Protein AF-A0A0B7J168-F1 (afdb_monomer)

Solvent-accessible surface area (backbone atoms only — not comparable to full-atom values): 8653 Å² total; per-residue (Å²): 110,70,70,58,56,53,48,52,52,49,53,51,52,50,54,51,50,53,51,46,50,50,25,53,50,51,35,50,52,38,52,51,51,41,59,52,50,43,68,76,50,60,80,86,53,36,64,60,44,52,47,30,53,50,50,27,53,50,40,41,63,67,46,45,50,51,28,45,73,69,72,43,88,72,82,64,69,50,52,50,33,59,50,50,45,50,50,55,56,66,72,50,83,64,85,48,72,67,52,48,49,51,53,48,52,45,52,49,35,52,55,49,39,55,50,32,47,50,50,32,55,56,58,62,67,66,72,79,56,67,69,57,53,51,51,50,53,52,51,52,52,54,52,50,49,44,62,67,60,50,53,67,53,66,78,73,117

Organism: NCBI:txid109232

Secondary structure (DSSP, 8-state):
-HHHHHHHHHHHHHHHHHHHHHHHHHHHHHHHHHHHHHHTS-TTTHHHHHHHHHHHHHHIIIIIHHHHHTTPPP-SHHHHHHHHHHHHHHHS---SHHHHHHHHHHHHHHHHHHHHHHHHHHHHT-PPPHHHHHHHHHHHHHHHHHHHHTHHHHTT-

Nearest PDB structures (foldseek):
  8ub8-assembly1_F  TM=4.847E-01  e=1.074E+00  Bordetella phage BPP-1
  6ek9-assembly1_A  TM=3.905E-01  e=4.282E+00  Streptomyces lividans
  1g73-assembly2_B  TM=2.646E-01  e=2.951E+00  Homo sapiens
  4tx5-assembly1_A  TM=2.356E-01  e=3.650E+00  Homo sapiens
  6ch2-assembly2_E  TM=2.462E-01  e=5.297E+00  Salmonella enterica subsp. enterica serovar Typhimurium str. LT2

Mean predicted aligned error: 10.09 Å

Foldseek 3Di:
DVVVLVVVVVVVVVVLVVQLVVLVVQLVVLLVQLLVLLVLDDPVCSVLLVVLSVQLVCCCVPPVVVCLVVVHDDDCVSVVSLVVNLVSLVPDDDPDPSSVVSSVSSVVSSVSSVVSVVSSSVSSNDDDDVVSVVVVVVVVVVVVCCVVPVVVVVVVD

Radius of gyration: 24.64 Å; Cα contacts (8 Å, |Δi|>4): 87; chains: 1; bounding box: 65×22×71 Å

Sequence (157 aa):
MYAVSTGFILIYLLGNFNKAQEGVAAESIVLMRLADSVGWLPHEMRPAIYLDIKNYTKDVMQREWQLMKDGKKIGCEALSFLQDINKRLQAYKASEQMQLFTKQEIIEEIKELYTVRYNRIKMSYFPLNIQYWIVVCIMTACLVLNFIYITPIMDKE

InterPro domains:
  IPR025333 Protein of unknown function DUF4239 [PF14023] (1-147)

Structure (mmCIF, N/CA/C/O backbone):
data_AF-A0A0B7J168-F1
#
_entry.id   AF-A0A0B7J168-F1
#
loop_
_atom_site.group_PDB
_atom_site.id
_atom_site.type_symbol
_atom_site.label_atom_id
_atom_site.label_alt_id
_atom_site.label_comp_id
_atom_site.label_asym_id
_atom_site.label_entity_id
_atom_site.label_seq_id
_atom_site.pdbx_PDB_ins_code
_atom_site.Cartn_x
_atom_site.Cartn_y
_atom_site.Cartn_z
_atom_site.occupancy
_atom_site.B_iso_or_equiv
_atom_site.auth_seq_id
_atom_site.auth_comp_id
_atom_site.auth_asym_id
_atom_site.auth_atom_id
_atom_site.pdbx_PDB_model_num
ATOM 1 N N . MET A 1 1 ? 33.412 4.296 -23.249 1.00 52.22 1 MET A N 1
ATOM 2 C CA . MET A 1 1 ? 32.055 4.892 -23.299 1.00 52.22 1 MET A CA 1
ATOM 3 C C . MET A 1 1 ? 30.959 3.884 -22.971 1.00 52.22 1 MET A C 1
ATOM 5 O O . MET A 1 1 ? 30.178 4.180 -22.080 1.00 52.22 1 MET A O 1
ATOM 9 N N . TYR A 1 2 ? 30.930 2.692 -23.584 1.00 52.91 2 TYR A N 1
ATOM 10 C CA . TYR A 1 2 ? 29.869 1.697 -23.344 1.00 52.91 2 TYR A CA 1
ATOM 11 C C . TYR A 1 2 ? 29.678 1.311 -21.866 1.00 52.91 2 TYR A C 1
ATOM 13 O O . TYR A 1 2 ? 28.567 1.394 -21.358 1.00 52.91 2 TYR A O 1
ATOM 21 N N . ALA A 1 3 ? 30.762 1.015 -21.140 1.00 58.62 3 ALA A N 1
ATOM 22 C CA . ALA A 1 3 ? 30.697 0.669 -19.715 1.00 58.62 3 ALA A CA 1
ATOM 23 C C . ALA A 1 3 ? 30.129 1.793 -18.822 1.00 58.62 3 ALA A C 1
ATOM 25 O O . ALA A 1 3 ? 29.453 1.519 -17.835 1.00 58.62 3 ALA A O 1
ATOM 26 N N . VAL A 1 4 ? 30.367 3.059 -19.185 1.00 63.56 4 VAL A N 1
ATOM 27 C CA . VAL A 1 4 ? 29.913 4.226 -18.413 1.00 63.56 4 VAL A CA 1
ATOM 28 C C . VAL A 1 4 ? 28.403 4.413 -18.579 1.00 63.56 4 VAL A C 1
ATOM 30 O O . VAL A 1 4 ? 27.687 4.533 -17.589 1.00 63.56 4 VAL A O 1
ATOM 33 N N . SER A 1 5 ? 27.895 4.357 -19.813 1.00 62.66 5 SER A N 1
ATOM 34 C CA . SER A 1 5 ? 26.458 4.467 -20.099 1.00 62.66 5 SER A CA 1
ATOM 35 C C . SER A 1 5 ? 25.658 3.295 -19.527 1.00 62.66 5 SER A C 1
ATOM 37 O O . SER A 1 5 ? 24.616 3.512 -18.911 1.00 62.66 5 SER A O 1
ATOM 39 N N . THR A 1 6 ? 26.163 2.062 -19.652 1.00 64.69 6 THR A N 1
ATOM 40 C CA . THR A 1 6 ? 25.538 0.885 -19.030 1.00 64.69 6 THR A CA 1
ATOM 41 C C . THR A 1 6 ? 25.541 0.996 -17.505 1.00 64.69 6 THR A C 1
ATOM 43 O O . THR A 1 6 ? 24.529 0.693 -16.880 1.00 64.69 6 THR A O 1
ATOM 46 N N . GLY A 1 7 ? 26.624 1.508 -16.907 1.00 69.31 7 GLY A N 1
ATOM 47 C CA . GLY A 1 7 ? 26.695 1.795 -15.473 1.00 69.31 7 GLY A CA 1
ATOM 48 C C . GLY A 1 7 ? 25.637 2.801 -15.011 1.00 69.31 7 GLY A C 1
ATOM 49 O O . GLY A 1 7 ? 24.956 2.554 -14.020 1.00 69.31 7 GLY A O 1
ATOM 50 N N . PHE A 1 8 ? 25.419 3.891 -15.755 1.00 72.56 8 PHE A N 1
ATOM 51 C CA . PHE A 1 8 ? 24.373 4.870 -15.432 1.00 72.56 8 PHE A CA 1
ATOM 52 C C . PHE A 1 8 ? 22.955 4.300 -15.548 1.00 72.56 8 PHE A C 1
ATOM 54 O O . PHE A 1 8 ? 22.123 4.573 -14.682 1.00 72.56 8 PHE A O 1
ATOM 61 N N . ILE A 1 9 ? 22.677 3.485 -16.572 1.00 70.44 9 ILE A N 1
ATOM 62 C CA . ILE A 1 9 ? 21.386 2.792 -16.702 1.00 70.44 9 ILE A CA 1
ATOM 63 C C . ILE A 1 9 ? 21.190 1.826 -15.528 1.00 70.44 9 ILE A C 1
ATOM 65 O O . ILE A 1 9 ? 20.116 1.800 -14.934 1.00 70.44 9 ILE A O 1
ATOM 69 N N . LEU A 1 10 ? 22.231 1.079 -15.147 1.00 71.00 10 LEU A N 1
ATOM 70 C CA . LEU A 1 10 ? 22.181 0.153 -14.017 1.00 71.00 10 LEU A CA 1
ATOM 71 C C . LEU A 1 10 ? 21.900 0.884 -12.696 1.00 71.00 10 LEU A C 1
ATOM 73 O O . LEU A 1 10 ? 21.008 0.478 -11.959 1.00 71.00 10 LEU A O 1
ATOM 77 N N . ILE A 1 11 ? 22.605 1.987 -12.416 1.00 72.31 11 ILE A N 1
ATOM 78 C CA . ILE A 1 11 ? 22.386 2.817 -11.218 1.00 72.31 11 ILE A CA 1
ATOM 79 C C . ILE A 1 11 ? 20.964 3.383 -11.203 1.00 72.31 11 ILE A C 1
ATOM 81 O O . ILE A 1 11 ? 20.317 3.390 -10.159 1.00 72.31 11 ILE A O 1
ATOM 85 N N . TYR A 1 12 ? 20.452 3.828 -12.351 1.00 68.94 12 TYR A N 1
ATOM 86 C CA . TYR A 1 12 ? 19.085 4.331 -12.463 1.00 68.94 12 TYR A CA 1
ATOM 87 C C . TYR A 1 12 ? 18.042 3.236 -12.186 1.00 68.94 12 TYR A C 1
ATOM 89 O O . TYR A 1 12 ? 17.106 3.453 -11.415 1.00 68.94 12 TYR A O 1
ATOM 97 N N . LEU A 1 13 ? 18.224 2.043 -12.761 1.00 69.94 13 LEU A N 1
ATOM 98 C CA . LEU A 1 13 ? 17.355 0.888 -12.519 1.00 69.94 13 LEU A CA 1
ATOM 99 C C . LEU A 1 13 ? 17.400 0.443 -11.051 1.00 69.94 13 LEU A C 1
ATOM 101 O O . LEU A 1 13 ? 16.348 0.218 -10.456 1.00 69.94 13 LEU A O 1
ATOM 105 N N . LEU A 1 14 ? 18.592 0.387 -10.449 1.00 71.19 14 LEU A N 1
ATOM 106 C CA . LEU A 1 14 ? 18.778 0.095 -9.025 1.00 71.19 14 LEU A CA 1
ATOM 107 C C . LEU A 1 14 ? 18.106 1.151 -8.141 1.00 71.19 14 LEU A C 1
ATOM 109 O O . LEU A 1 14 ? 17.413 0.810 -7.188 1.00 71.19 14 LEU A O 1
ATOM 113 N N . GLY A 1 15 ? 18.245 2.432 -8.485 1.00 74.06 15 GLY A N 1
ATOM 114 C CA . GLY A 1 15 ? 17.584 3.526 -7.778 1.00 74.06 15 GLY A CA 1
ATOM 115 C C . GLY A 1 15 ? 16.059 3.421 -7.824 1.00 74.06 15 GLY A C 1
ATOM 116 O O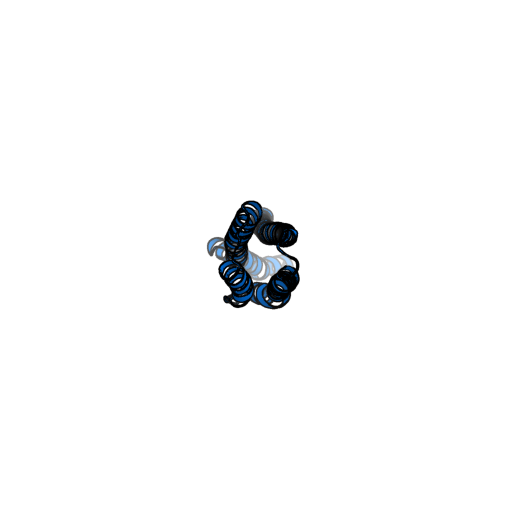 . GLY A 1 15 ? 15.394 3.659 -6.817 1.00 74.06 15 GLY A O 1
ATOM 117 N N . ASN A 1 16 ? 15.489 3.018 -8.961 1.00 72.00 16 ASN A N 1
ATOM 118 C CA . ASN A 1 16 ? 14.050 2.777 -9.076 1.00 72.00 16 ASN A CA 1
ATOM 119 C C . ASN A 1 16 ? 13.604 1.530 -8.302 1.00 72.00 16 ASN A C 1
ATOM 121 O O . ASN A 1 16 ? 12.540 1.556 -7.685 1.00 72.00 16 ASN A O 1
ATOM 125 N N . PHE A 1 17 ? 14.416 0.468 -8.285 1.00 72.44 17 PHE A N 1
ATOM 126 C CA . PHE A 1 17 ? 14.143 -0.729 -7.489 1.00 72.44 17 PHE A CA 1
ATOM 127 C C . PHE A 1 17 ? 14.116 -0.413 -5.987 1.00 72.44 17 PHE A C 1
ATOM 129 O O . PHE A 1 17 ? 13.157 -0.772 -5.306 1.00 72.44 17 PHE A O 1
ATOM 136 N N . ASN A 1 18 ? 15.101 0.347 -5.495 1.00 76.00 18 ASN A N 1
ATOM 137 C CA . ASN A 1 18 ? 15.147 0.793 -4.101 1.00 76.00 18 ASN A CA 1
ATOM 138 C C . ASN A 1 18 ? 13.903 1.612 -3.730 1.00 76.00 18 ASN A C 1
ATOM 140 O O . ASN A 1 18 ? 13.276 1.345 -2.710 1.00 76.00 18 ASN A O 1
ATOM 144 N N . LYS A 1 19 ? 13.467 2.536 -4.595 1.00 78.81 19 LYS A N 1
ATOM 145 C CA . LYS A 1 19 ? 12.236 3.317 -4.371 1.00 78.81 19 LYS A CA 1
ATOM 146 C C . LYS A 1 19 ? 10.975 2.453 -4.354 1.00 78.81 19 LYS A C 1
ATOM 148 O O . LYS A 1 19 ? 10.087 2.674 -3.536 1.00 78.81 19 LYS A O 1
ATOM 153 N N . ALA A 1 20 ? 10.879 1.458 -5.237 1.00 75.69 20 ALA A N 1
ATOM 154 C CA . ALA A 1 20 ? 9.756 0.523 -5.228 1.00 75.69 20 ALA A CA 1
ATOM 155 C C . ALA A 1 20 ? 9.715 -0.293 -3.922 1.00 75.69 20 ALA A C 1
ATOM 157 O O . ALA A 1 20 ? 8.640 -0.482 -3.349 1.00 75.69 20 ALA A O 1
ATOM 158 N N . GLN A 1 21 ? 10.881 -0.714 -3.420 1.00 78.25 21 GLN A N 1
ATOM 159 C CA . GLN A 1 21 ? 11.014 -1.390 -2.130 1.00 78.25 21 GLN A CA 1
ATOM 160 C C . GLN A 1 21 ? 10.626 -0.475 -0.958 1.00 78.25 21 GLN A C 1
ATOM 162 O O . GLN A 1 21 ? 9.887 -0.907 -0.075 1.00 78.25 21 GLN A O 1
ATOM 167 N N . GLU A 1 22 ? 11.052 0.791 -0.970 1.00 86.19 22 GLU A N 1
ATOM 168 C CA . GLU A 1 22 ? 10.643 1.803 0.015 1.00 86.19 22 GLU A CA 1
ATOM 169 C C . GLU A 1 22 ? 9.121 1.997 0.033 1.00 86.19 22 GLU A C 1
ATOM 171 O O . GLU A 1 22 ? 8.525 2.058 1.106 1.00 86.19 22 GLU A O 1
ATOM 176 N N . GLY A 1 23 ? 8.469 2.027 -1.136 1.00 84.19 23 GLY A N 1
ATOM 177 C CA . GLY A 1 23 ? 7.011 2.139 -1.233 1.00 84.19 23 GLY A CA 1
ATOM 178 C C . GLY A 1 23 ? 6.269 0.960 -0.589 1.00 84.19 23 GLY A C 1
ATOM 179 O O . GLY A 1 23 ? 5.295 1.164 0.134 1.00 84.19 23 GLY A O 1
ATOM 180 N N . VAL A 1 24 ? 6.751 -0.270 -0.801 1.00 85.81 24 VAL A N 1
ATOM 181 C CA . VAL A 1 24 ? 6.195 -1.481 -0.163 1.00 85.81 24 VAL A CA 1
ATOM 182 C C . VAL A 1 24 ? 6.460 -1.492 1.345 1.00 85.81 24 VAL A C 1
ATOM 184 O O . VAL A 1 24 ? 5.571 -1.845 2.123 1.00 85.81 24 VAL A O 1
ATOM 187 N N . ALA A 1 25 ? 7.660 -1.093 1.773 1.00 86.50 25 ALA A N 1
ATOM 188 C CA . ALA A 1 25 ? 8.010 -1.008 3.187 1.00 86.50 25 ALA A CA 1
ATOM 189 C C . ALA A 1 25 ? 7.141 0.026 3.918 1.00 86.50 25 ALA A C 1
ATOM 191 O O . ALA A 1 25 ? 6.584 -0.284 4.969 1.00 86.50 25 ALA A O 1
ATOM 192 N N . ALA A 1 26 ? 6.955 1.214 3.333 1.00 90.62 26 ALA A N 1
ATOM 193 C CA . ALA A 1 26 ? 6.101 2.259 3.887 1.00 90.62 26 ALA A CA 1
ATOM 194 C C . ALA A 1 26 ? 4.654 1.775 4.058 1.00 90.62 26 ALA A C 1
ATOM 196 O O . ALA A 1 26 ? 4.085 1.910 5.139 1.00 90.62 26 ALA A O 1
ATOM 197 N N . GLU A 1 27 ? 4.079 1.142 3.032 1.00 89.06 27 GLU A N 1
ATOM 198 C CA . GLU A 1 27 ? 2.731 0.568 3.113 1.00 89.06 27 GLU A CA 1
ATOM 199 C C . GLU A 1 27 ? 2.618 -0.516 4.192 1.00 89.06 27 GLU A C 1
ATOM 201 O O . GLU A 1 27 ? 1.654 -0.530 4.956 1.00 89.06 27 GLU A O 1
ATOM 206 N N . SER A 1 28 ? 3.633 -1.373 4.317 1.00 88.88 28 SER A N 1
ATOM 207 C CA . SER A 1 28 ? 3.663 -2.428 5.337 1.00 88.88 28 SER A CA 1
ATOM 208 C C . SER A 1 28 ? 3.728 -1.860 6.760 1.00 88.88 28 SER A C 1
ATOM 210 O O . SER A 1 28 ? 3.065 -2.376 7.656 1.00 88.88 28 SER A O 1
ATOM 212 N N . ILE A 1 29 ? 4.485 -0.778 6.972 1.00 90.81 29 ILE A N 1
ATOM 213 C CA . ILE A 1 29 ? 4.587 -0.098 8.272 1.00 90.81 29 ILE A CA 1
ATOM 214 C C . ILE A 1 29 ? 3.246 0.524 8.670 1.00 90.81 29 ILE A C 1
ATOM 216 O O . ILE A 1 29 ? 2.831 0.385 9.820 1.00 90.81 29 ILE A O 1
ATOM 220 N N . VAL A 1 30 ? 2.552 1.193 7.741 1.00 92.19 30 VAL A N 1
ATOM 221 C CA . VAL A 1 30 ? 1.222 1.760 8.024 1.00 92.19 30 VAL A CA 1
ATOM 222 C C . VAL A 1 30 ? 0.209 0.650 8.307 1.00 92.19 30 VAL A C 1
ATOM 224 O O . VAL A 1 30 ? -0.557 0.764 9.256 1.00 92.19 30 VAL A O 1
ATOM 227 N N . LEU A 1 31 ? 0.232 -0.454 7.550 1.00 91.00 31 LEU A N 1
ATOM 228 C CA . LEU A 1 31 ? -0.631 -1.613 7.813 1.00 91.00 31 LEU A CA 1
ATOM 229 C C . LEU A 1 31 ? -0.386 -2.239 9.188 1.00 91.00 31 LEU A C 1
ATOM 231 O O . LEU A 1 31 ? -1.337 -2.652 9.848 1.00 91.00 31 LEU A O 1
ATOM 235 N N . MET A 1 32 ? 0.874 -2.324 9.616 1.00 90.25 32 MET A N 1
ATOM 236 C CA . MET A 1 32 ? 1.226 -2.852 10.931 1.00 90.25 32 MET A CA 1
ATOM 237 C C . MET A 1 32 ? 0.715 -1.943 12.052 1.00 90.25 32 MET A C 1
ATOM 239 O O . MET A 1 32 ? 0.114 -2.450 12.994 1.00 90.25 32 MET A O 1
ATOM 243 N N . ARG A 1 33 ? 0.894 -0.620 11.922 1.00 90.56 33 ARG A N 1
ATOM 244 C CA . ARG A 1 33 ? 0.335 0.362 12.866 1.00 90.56 33 ARG A CA 1
ATOM 245 C C . ARG A 1 33 ? -1.189 0.279 12.922 1.00 90.56 33 ARG A C 1
ATOM 247 O O . ARG A 1 33 ? -1.740 0.092 13.995 1.00 90.56 33 ARG A O 1
ATOM 254 N N . LEU A 1 34 ? -1.841 0.205 11.762 1.00 90.69 34 LEU A N 1
ATOM 255 C CA . LEU A 1 34 ? -3.284 -0.010 11.662 1.00 90.69 34 LEU A CA 1
ATOM 256 C C . LEU A 1 34 ? -3.754 -1.273 12.390 1.00 90.69 34 LEU A C 1
ATOM 258 O O . LEU A 1 34 ? -4.746 -1.250 13.117 1.00 90.69 34 LEU A O 1
ATOM 262 N N . ALA A 1 35 ? -3.048 -2.388 12.214 1.00 88.38 35 ALA A N 1
ATOM 263 C CA . ALA A 1 35 ? -3.371 -3.634 12.898 1.00 88.38 35 ALA A CA 1
ATOM 264 C C . ALA A 1 35 ? -3.182 -3.547 14.425 1.00 88.38 35 ALA A C 1
ATOM 266 O O . ALA A 1 35 ? -3.936 -4.193 15.157 1.00 88.38 35 ALA A O 1
ATOM 267 N N . ASP A 1 36 ? -2.211 -2.763 14.896 1.00 89.81 36 ASP A N 1
ATOM 268 C CA . ASP A 1 36 ? -1.959 -2.515 16.318 1.00 89.81 36 ASP A CA 1
ATOM 269 C C . ASP A 1 36 ? -3.030 -1.594 16.927 1.00 89.81 36 ASP A C 1
ATOM 271 O O . ASP A 1 36 ? -3.675 -1.954 17.913 1.00 89.81 36 ASP A O 1
ATOM 275 N N . SER A 1 37 ? -3.340 -0.479 16.261 1.00 87.94 37 SER A N 1
ATOM 276 C CA . 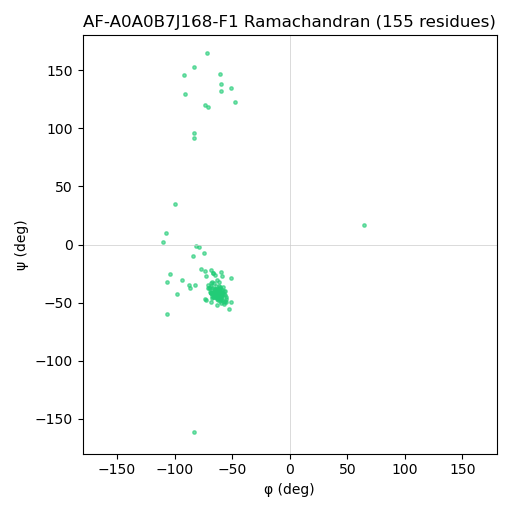SER A 1 37 ? -4.382 0.488 16.634 1.00 87.94 37 SER A CA 1
ATOM 277 C C . SER A 1 37 ? -5.770 -0.157 16.738 1.00 87.94 37 SER A C 1
ATOM 279 O O . SER A 1 37 ? -6.543 0.118 17.659 1.00 87.94 37 SER A O 1
ATOM 281 N N . VAL A 1 38 ? -6.078 -1.116 15.861 1.00 88.00 38 VAL A N 1
ATOM 282 C CA . VAL A 1 38 ? -7.316 -1.914 15.927 1.00 88.00 38 VAL A CA 1
ATOM 283 C C . VAL A 1 38 ? -7.383 -2.799 17.175 1.00 88.00 38 VAL A C 1
ATOM 285 O O . VAL A 1 38 ? -8.482 -3.083 17.658 1.00 88.00 38 VAL A O 1
ATOM 288 N N . GLY A 1 39 ? -6.244 -3.191 17.749 1.00 86.50 39 GLY A N 1
ATOM 289 C CA . GLY A 1 39 ? -6.180 -3.942 19.004 1.00 86.50 39 GLY A CA 1
ATOM 290 C C . GLY A 1 39 ? -6.831 -3.208 20.182 1.00 86.50 39 GLY A C 1
ATOM 291 O O . GLY A 1 39 ? -7.379 -3.850 21.083 1.00 86.50 39 GLY A O 1
ATOM 292 N N . TRP A 1 40 ? -6.867 -1.875 20.132 1.00 85.44 40 TRP A N 1
ATOM 293 C CA . TRP A 1 40 ? -7.455 -1.013 21.159 1.00 85.44 40 TRP A CA 1
ATOM 294 C C . TRP A 1 40 ? -8.973 -0.823 21.017 1.00 85.44 40 TRP A C 1
ATOM 296 O O . TRP A 1 40 ? -9.620 -0.324 21.937 1.00 85.44 40 TRP A O 1
ATOM 306 N N . LEU A 1 41 ? -9.579 -1.259 19.905 1.00 85.88 41 LEU A N 1
ATOM 307 C CA . LEU A 1 41 ? -11.032 -1.190 19.708 1.00 85.88 41 LEU A CA 1
ATOM 308 C C . LEU A 1 41 ? -11.793 -2.198 20.589 1.00 85.88 41 LEU A C 1
ATOM 310 O O . LEU A 1 41 ? -11.203 -3.155 21.089 1.00 85.88 41 LEU A O 1
ATOM 314 N N . PRO A 1 42 ? -13.119 -2.064 20.758 1.00 83.88 42 PRO A N 1
ATOM 315 C CA . PRO A 1 42 ? -13.935 -3.084 21.414 1.00 83.88 42 PRO A CA 1
ATOM 316 C C . PRO A 1 42 ? -13.894 -4.428 20.680 1.00 83.88 42 PRO A C 1
ATOM 318 O O . PRO A 1 42 ? -13.853 -4.483 19.447 1.00 83.88 42 PRO A O 1
ATOM 321 N N . HIS A 1 43 ? -13.973 -5.525 21.437 1.00 81.56 43 HIS A N 1
ATOM 322 C CA . HIS A 1 43 ? -13.830 -6.889 20.914 1.00 81.56 43 HIS A CA 1
ATOM 323 C C . HIS A 1 43 ? -14.873 -7.259 19.839 1.00 81.56 43 HIS A C 1
ATOM 325 O O . HIS A 1 43 ? -14.618 -8.126 19.007 1.00 81.56 43 HIS A O 1
ATOM 331 N N . GLU A 1 44 ? -16.023 -6.586 19.818 1.00 83.25 44 GLU A N 1
ATOM 332 C CA . GLU A 1 44 ? -17.076 -6.777 18.814 1.00 83.25 44 GLU A CA 1
ATOM 333 C C . GLU A 1 44 ? -16.651 -6.313 17.411 1.00 83.25 44 GLU A C 1
ATOM 335 O O . GLU A 1 44 ? -17.056 -6.897 16.408 1.00 83.25 44 GLU A O 1
ATOM 340 N N . MET A 1 45 ? -15.800 -5.283 17.324 1.00 84.44 45 MET A N 1
ATOM 341 C CA . MET A 1 45 ? -15.389 -4.684 16.049 1.00 84.44 45 MET A CA 1
ATOM 342 C C . MET A 1 45 ? -14.097 -5.272 15.487 1.00 84.44 45 MET A C 1
ATOM 344 O O . MET A 1 45 ? -13.936 -5.336 14.264 1.00 84.44 45 MET A O 1
ATOM 348 N N . ARG A 1 46 ? -13.183 -5.716 16.362 1.00 88.19 46 ARG A N 1
ATOM 349 C CA . ARG A 1 46 ? -11.850 -6.205 15.969 1.00 88.19 46 ARG A CA 1
ATOM 350 C C . ARG A 1 46 ? -11.893 -7.260 14.858 1.00 88.19 46 ARG A C 1
ATOM 352 O O . ARG A 1 46 ? -11.179 -7.076 13.877 1.00 88.19 46 ARG A O 1
ATOM 359 N N . PRO A 1 47 ? -12.708 -8.334 14.934 1.00 91.25 47 PRO A N 1
ATOM 360 C CA . PRO A 1 47 ? -12.625 -9.427 13.965 1.00 91.25 47 PRO A CA 1
ATOM 361 C C . PRO A 1 47 ? -12.986 -8.980 12.548 1.00 91.25 47 PRO A C 1
ATOM 363 O O . PRO A 1 47 ? -12.346 -9.400 11.587 1.00 91.25 47 PRO A O 1
ATOM 366 N N . ALA A 1 48 ? -13.984 -8.100 12.423 1.00 89.62 48 ALA A N 1
ATOM 367 C CA . ALA A 1 48 ? -14.409 -7.570 11.135 1.00 89.62 48 ALA A CA 1
ATOM 368 C C . ALA A 1 48 ? -13.329 -6.672 10.520 1.00 89.62 48 ALA A C 1
ATOM 370 O O . ALA A 1 48 ? -12.994 -6.834 9.352 1.00 89.62 48 ALA A O 1
ATOM 371 N N . ILE A 1 49 ? -12.731 -5.786 11.321 1.00 90.88 49 ILE A N 1
ATOM 372 C CA . ILE A 1 49 ? -11.685 -4.880 10.837 1.00 90.88 49 ILE A CA 1
ATOM 373 C C . ILE A 1 49 ? -10.398 -5.647 10.504 1.00 90.88 49 ILE A C 1
ATOM 375 O O . ILE A 1 49 ? -9.804 -5.405 9.458 1.00 90.88 49 ILE A O 1
ATOM 379 N N . TYR A 1 50 ? -9.993 -6.628 11.318 1.00 90.38 50 TYR A N 1
ATOM 380 C CA . TYR A 1 50 ? -8.855 -7.495 10.989 1.00 90.38 50 TYR A CA 1
ATOM 381 C C . TYR A 1 50 ? -9.080 -8.287 9.702 1.00 90.38 50 TYR A C 1
ATOM 383 O O . TYR A 1 50 ? -8.142 -8.481 8.927 1.00 90.38 50 TYR A O 1
ATOM 391 N N . LEU A 1 51 ? -10.311 -8.742 9.454 1.00 92.81 51 LEU A N 1
ATOM 392 C CA . LEU A 1 51 ? -10.655 -9.411 8.206 1.00 92.81 51 LEU A CA 1
ATOM 393 C C . LEU A 1 51 ? -10.531 -8.455 7.012 1.00 92.81 51 LEU A C 1
ATOM 395 O O . LEU A 1 51 ? -9.959 -8.847 5.997 1.00 92.81 51 LEU A O 1
ATOM 399 N N . ASP A 1 52 ? -10.995 -7.212 7.145 1.00 92.81 52 ASP A N 1
ATOM 400 C CA . ASP A 1 52 ? -10.877 -6.187 6.104 1.00 92.81 52 ASP A CA 1
ATOM 401 C C . ASP A 1 52 ? -9.397 -5.839 5.824 1.00 92.81 52 ASP A C 1
ATOM 403 O O . ASP A 1 52 ? -8.985 -5.813 4.664 1.00 92.81 52 ASP A O 1
ATOM 407 N N . ILE A 1 53 ? -8.556 -5.702 6.859 1.00 91.31 53 ILE A N 1
ATOM 408 C CA . ILE A 1 53 ? -7.094 -5.521 6.718 1.00 91.31 53 ILE A CA 1
ATOM 409 C C . ILE A 1 53 ? -6.456 -6.726 6.015 1.00 91.31 53 ILE A C 1
ATOM 411 O O . ILE A 1 53 ? -5.652 -6.575 5.096 1.00 91.31 53 ILE A O 1
ATOM 415 N N . LYS A 1 54 ? -6.821 -7.951 6.409 1.00 93.06 54 LYS A N 1
ATOM 416 C CA . LYS A 1 54 ? -6.302 -9.176 5.787 1.00 93.06 54 LYS A CA 1
ATOM 417 C C . LYS A 1 54 ? -6.697 -9.269 4.314 1.00 93.06 54 LYS A C 1
ATOM 419 O O . LYS A 1 54 ? -5.875 -9.655 3.482 1.00 93.06 54 LYS A O 1
ATOM 424 N N . ASN A 1 55 ? -7.947 -8.941 3.999 1.00 94.06 55 ASN A N 1
ATOM 425 C CA . ASN A 1 55 ? -8.459 -8.957 2.636 1.00 94.06 55 ASN A CA 1
ATOM 426 C C . ASN A 1 55 ? -7.774 -7.892 1.780 1.00 94.06 55 ASN A C 1
ATOM 428 O O . ASN A 1 55 ? -7.345 -8.222 0.678 1.00 94.06 55 ASN A O 1
ATOM 432 N N . TYR A 1 56 ? -7.569 -6.684 2.316 1.00 93.62 56 TYR A N 1
ATOM 433 C CA . TYR A 1 56 ? -6.758 -5.644 1.685 1.00 93.62 56 TYR A CA 1
ATOM 434 C C . TYR A 1 56 ? -5.369 -6.172 1.312 1.00 93.62 56 TYR A C 1
ATOM 436 O O . TYR A 1 56 ? -4.991 -6.155 0.142 1.00 93.62 56 TYR A O 1
ATOM 444 N N . THR A 1 57 ? -4.629 -6.717 2.280 1.00 91.69 57 THR A N 1
ATOM 445 C CA . THR A 1 57 ? -3.262 -7.207 2.054 1.00 91.69 57 THR A CA 1
ATOM 446 C C . THR A 1 57 ? -3.227 -8.337 1.028 1.00 91.69 57 THR A C 1
ATOM 448 O O . THR A 1 57 ? -2.383 -8.344 0.131 1.00 91.69 57 THR A O 1
ATOM 451 N N . LYS A 1 58 ? -4.173 -9.282 1.109 1.00 93.31 58 LYS A N 1
ATOM 452 C CA . LYS A 1 58 ? -4.293 -10.375 0.137 1.00 93.31 58 LYS A CA 1
ATOM 453 C C . LYS A 1 58 ? -4.523 -9.839 -1.274 1.00 93.31 58 LYS A C 1
ATOM 455 O O . LYS A 1 58 ? -3.898 -10.315 -2.218 1.00 93.31 58 LYS A O 1
ATOM 460 N N . ASP A 1 59 ? -5.406 -8.863 -1.410 1.00 93.50 59 ASP A N 1
ATOM 461 C CA . ASP A 1 59 ? -5.785 -8.277 -2.686 1.00 93.50 59 ASP A CA 1
ATOM 462 C C . ASP A 1 59 ? -4.643 -7.466 -3.323 1.00 93.50 59 ASP A C 1
ATOM 464 O O . ASP A 1 59 ? -4.354 -7.612 -4.515 1.00 93.50 59 ASP A O 1
ATOM 468 N N . VAL A 1 60 ? -3.906 -6.706 -2.507 1.00 91.88 60 VAL A N 1
ATOM 469 C CA . VAL A 1 60 ? -2.667 -6.026 -2.911 1.00 91.88 60 VAL A CA 1
ATOM 470 C C . VAL A 1 60 ? -1.643 -7.030 -3.450 1.00 91.88 60 VAL A C 1
ATOM 472 O O . VAL A 1 60 ? -1.140 -6.866 -4.563 1.00 91.88 60 VAL A O 1
ATOM 475 N N . MET A 1 61 ? -1.370 -8.101 -2.700 1.00 89.25 61 MET A N 1
ATOM 476 C CA . MET A 1 61 ? -0.361 -9.097 -3.074 1.00 89.25 61 MET A CA 1
ATOM 477 C C . MET A 1 61 ? -0.756 -9.929 -4.301 1.00 89.25 61 MET A C 1
ATOM 479 O O . MET A 1 61 ? 0.086 -10.232 -5.146 1.00 89.25 61 MET A O 1
ATOM 483 N N . GLN A 1 62 ? -2.022 -10.342 -4.396 1.00 92.00 62 GLN A N 1
ATOM 484 C CA . GLN A 1 62 ? -2.473 -11.276 -5.431 1.00 92.00 62 GLN A CA 1
ATOM 485 C C . GLN A 1 62 ? -2.897 -10.580 -6.721 1.00 92.00 62 GLN A C 1
ATOM 487 O O . GLN A 1 62 ? -2.680 -11.136 -7.797 1.00 92.00 62 GLN A O 1
ATOM 492 N N . ARG A 1 63 ? -3.491 -9.384 -6.637 1.00 93.19 63 ARG A N 1
ATOM 493 C CA . ARG A 1 63 ? -3.996 -8.662 -7.808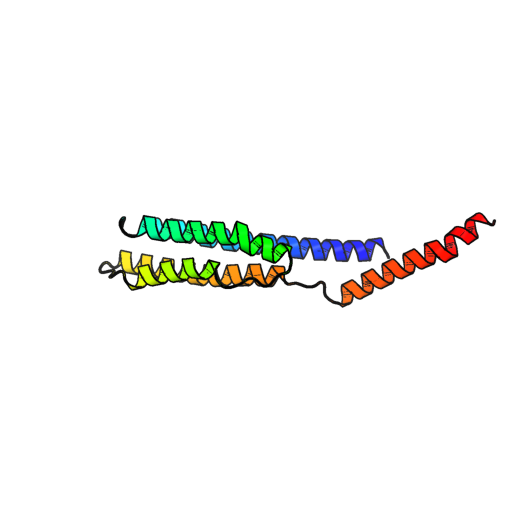 1.00 93.19 63 ARG A CA 1
ATOM 494 C C . ARG A 1 63 ? -3.117 -7.476 -8.157 1.00 93.19 63 ARG A C 1
ATOM 496 O O . ARG A 1 63 ? -2.596 -7.428 -9.268 1.00 93.19 63 ARG A O 1
ATOM 503 N N . GLU A 1 64 ? -2.944 -6.521 -7.246 1.00 90.88 64 GLU A N 1
ATOM 504 C CA . GLU A 1 64 ? -2.269 -5.265 -7.595 1.00 90.88 64 GLU A CA 1
ATOM 505 C C . GLU A 1 64 ? -0.822 -5.487 -8.021 1.00 90.88 64 GLU A C 1
ATOM 507 O O . GLU A 1 64 ? -0.403 -4.929 -9.027 1.00 90.88 64 GLU A O 1
ATOM 512 N N . TRP A 1 65 ? -0.073 -6.339 -7.319 1.00 89.00 65 TRP A N 1
ATOM 513 C CA . TRP A 1 65 ? 1.311 -6.644 -7.691 1.00 89.00 65 TRP A CA 1
ATOM 514 C C . TRP A 1 65 ? 1.420 -7.342 -9.049 1.00 89.00 65 TRP A C 1
ATOM 516 O O . TRP A 1 65 ? 2.347 -7.059 -9.805 1.00 89.00 65 TRP A O 1
ATOM 526 N N . GLN A 1 66 ? 0.464 -8.209 -9.399 1.00 88.69 66 GLN A N 1
ATOM 527 C CA . GLN A 1 66 ? 0.427 -8.829 -10.729 1.00 88.69 66 GLN A CA 1
ATOM 528 C C . GLN A 1 66 ? 0.104 -7.794 -11.810 1.00 88.69 66 GLN A C 1
ATOM 530 O O . GLN A 1 66 ? 0.755 -7.762 -12.849 1.00 88.69 66 GLN A O 1
ATOM 535 N N . LEU A 1 67 ? -0.839 -6.886 -11.547 1.00 89.69 67 LEU A N 1
ATOM 536 C CA . LEU A 1 67 ? -1.149 -5.784 -12.460 1.00 89.69 67 LEU A CA 1
ATOM 537 C C . LEU A 1 67 ? 0.045 -4.834 -12.637 1.00 89.69 67 LEU A C 1
ATOM 539 O O . LEU A 1 67 ? 0.322 -4.433 -13.764 1.00 89.69 67 LEU A O 1
ATOM 543 N N . MET A 1 68 ? 0.780 -4.523 -11.563 1.00 85.69 68 MET A N 1
ATOM 544 C CA . MET A 1 68 ? 2.020 -3.734 -11.619 1.00 85.69 68 MET A CA 1
ATOM 545 C C . MET A 1 68 ? 3.079 -4.423 -12.472 1.00 85.69 68 MET A C 1
ATOM 547 O O . MET A 1 68 ? 3.683 -3.785 -13.329 1.00 85.69 68 MET A O 1
ATOM 551 N N . LYS A 1 69 ? 3.281 -5.730 -12.262 1.00 83.12 69 LYS A N 1
ATOM 552 C CA . LYS A 1 69 ? 4.214 -6.543 -13.048 1.00 83.12 69 LYS A CA 1
ATOM 553 C C . LYS A 1 69 ? 3.863 -6.525 -14.537 1.00 83.12 69 LYS A C 1
ATOM 555 O O . LYS A 1 69 ? 4.755 -6.407 -15.369 1.00 83.12 69 LYS A O 1
ATOM 560 N N . ASP A 1 70 ? 2.576 -6.597 -14.858 1.00 85.31 70 ASP A N 1
ATOM 561 C CA . ASP A 1 70 ? 2.067 -6.549 -16.229 1.00 85.31 70 ASP A CA 1
ATOM 562 C C . ASP A 1 70 ? 2.009 -5.120 -16.814 1.00 85.31 70 ASP A C 1
ATOM 564 O O . ASP A 1 70 ? 1.573 -4.941 -17.952 1.00 85.31 70 ASP A O 1
ATOM 568 N N . GLY A 1 71 ? 2.369 -4.083 -16.045 1.00 82.69 71 GLY A N 1
ATOM 569 C CA . GLY A 1 71 ? 2.236 -2.677 -16.451 1.00 82.69 71 GLY A CA 1
ATOM 570 C C . GLY A 1 71 ? 0.784 -2.219 -16.666 1.00 82.69 71 GLY A C 1
ATOM 571 O O . GLY A 1 71 ? 0.537 -1.193 -17.303 1.00 82.69 71 GLY A O 1
ATOM 572 N N . LYS A 1 72 ? -0.198 -2.972 -16.161 1.00 86.50 72 LYS A N 1
ATOM 573 C CA . LYS A 1 72 ? -1.635 -2.686 -16.292 1.00 86.50 72 LYS A CA 1
ATOM 574 C C . LYS A 1 72 ? -2.081 -1.687 -15.241 1.00 86.50 72 LYS A C 1
ATOM 576 O O . LYS A 1 72 ? -1.519 -1.650 -14.153 1.00 86.50 72 LYS A O 1
ATOM 581 N N . LYS A 1 73 ? -3.131 -0.914 -15.542 1.00 85.00 73 LYS A N 1
ATOM 582 C CA . LYS A 1 73 ? -3.765 0.020 -14.594 1.00 85.00 73 LYS A CA 1
ATOM 583 C C . LYS A 1 73 ? -4.292 -0.717 -13.359 1.00 85.00 73 LYS A C 1
ATOM 585 O O . LYS A 1 73 ? -4.998 -1.711 -13.493 1.00 85.00 73 LYS A O 1
ATOM 590 N N . ILE A 1 74 ? -3.980 -0.198 -12.176 1.00 89.38 74 ILE A N 1
ATOM 591 C CA . ILE A 1 74 ? -4.513 -0.686 -10.902 1.00 89.38 74 ILE A CA 1
ATOM 592 C C . ILE A 1 74 ? -5.788 0.089 -10.567 1.00 89.38 74 ILE A C 1
ATOM 594 O O . ILE A 1 74 ? -5.800 1.320 -10.622 1.00 89.38 74 ILE A O 1
ATOM 598 N N . GLY A 1 75 ? -6.852 -0.641 -10.238 1.00 85.88 75 GLY A N 1
ATOM 599 C CA . GLY A 1 75 ? -8.153 -0.088 -9.876 1.00 85.88 75 GLY A CA 1
ATOM 600 C C . GLY A 1 75 ? -8.263 0.336 -8.409 1.00 85.88 75 GLY A C 1
ATOM 601 O O . GLY A 1 75 ? -7.270 0.565 -7.712 1.00 85.88 75 GLY A O 1
ATOM 602 N N . CYS A 1 76 ? -9.504 0.467 -7.944 1.00 85.81 76 CYS A N 1
ATOM 603 C CA . CYS A 1 76 ? -9.849 0.901 -6.587 1.00 85.81 76 CYS A CA 1
ATOM 604 C C . CYS A 1 76 ? -10.375 -0.242 -5.710 1.00 85.81 76 CYS A C 1
ATOM 606 O O . CYS A 1 76 ? -10.894 0.016 -4.630 1.00 85.81 76 CYS A O 1
ATOM 608 N N . GLU A 1 77 ? -10.284 -1.494 -6.147 1.00 88.69 77 GLU A N 1
ATOM 609 C CA . GLU A 1 77 ? -10.979 -2.595 -5.483 1.00 88.69 77 GLU A CA 1
ATOM 610 C C . GLU A 1 77 ? -10.350 -2.929 -4.123 1.00 88.69 77 GLU A C 1
ATOM 612 O O . GLU A 1 77 ? -11.079 -3.164 -3.173 1.00 88.69 77 GLU A O 1
ATOM 617 N N . ALA A 1 78 ? -9.025 -2.818 -3.960 1.00 87.06 78 ALA A N 1
ATOM 618 C CA . ALA A 1 78 ? -8.411 -2.966 -2.633 1.00 87.06 78 ALA A CA 1
ATOM 619 C C . ALA A 1 78 ? -8.881 -1.862 -1.666 1.00 87.06 78 ALA A C 1
ATOM 621 O O . ALA A 1 78 ? -9.017 -2.081 -0.465 1.00 87.06 78 ALA A O 1
ATOM 622 N N . LEU A 1 79 ? -9.186 -0.666 -2.182 1.00 90.12 79 LEU A N 1
ATOM 623 C CA . LEU A 1 79 ? -9.628 0.459 -1.359 1.00 90.12 79 LEU A CA 1
ATOM 624 C C . LEU A 1 79 ? -11.010 0.229 -0.744 1.00 90.12 79 LEU A C 1
ATOM 626 O O . LEU A 1 79 ? -11.312 0.856 0.271 1.00 90.12 79 LEU A O 1
ATOM 630 N N . SER A 1 80 ? -11.841 -0.657 -1.308 1.00 91.81 80 SER A N 1
ATOM 631 C CA . SER A 1 80 ? -13.166 -0.927 -0.742 1.00 91.81 80 SER A CA 1
ATOM 632 C C . SER A 1 80 ? -13.063 -1.491 0.674 1.00 91.81 80 SER A C 1
ATOM 634 O O . SER A 1 80 ? -13.844 -1.097 1.533 1.00 91.81 80 SER A O 1
ATOM 636 N N . PHE A 1 81 ? -12.044 -2.309 0.962 1.00 92.31 81 PHE A N 1
ATOM 637 C CA . PHE A 1 81 ? -11.805 -2.826 2.311 1.00 92.31 81 PHE A CA 1
ATOM 638 C C . PHE A 1 81 ? -11.508 -1.698 3.308 1.00 92.31 81 PHE A C 1
ATOM 640 O O . PHE A 1 81 ? -12.074 -1.663 4.396 1.00 92.31 81 PHE A O 1
ATOM 647 N N . LEU A 1 82 ? -10.694 -0.711 2.919 1.00 91.75 82 LEU A N 1
ATOM 648 C CA . LEU A 1 82 ? -10.402 0.454 3.766 1.00 91.75 82 LEU A CA 1
ATOM 649 C C . LEU A 1 82 ? -11.629 1.354 3.954 1.00 91.75 82 LEU A C 1
ATOM 651 O O . LEU A 1 82 ? -11.836 1.929 5.025 1.00 91.75 82 LEU A O 1
ATOM 655 N N . GLN A 1 83 ? -12.461 1.481 2.919 1.00 91.38 83 GLN A N 1
ATOM 656 C CA . GLN A 1 83 ? -13.736 2.190 3.013 1.00 91.38 83 GLN A CA 1
ATOM 657 C C . GLN A 1 83 ? -14.698 1.490 3.970 1.00 91.38 83 GLN A C 1
ATOM 659 O O . GLN A 1 83 ? -15.390 2.168 4.728 1.00 91.38 83 GLN A O 1
ATOM 664 N N . ASP A 1 84 ? -14.732 0.161 3.966 1.00 92.50 84 ASP A N 1
ATOM 665 C CA . ASP A 1 84 ? -15.601 -0.610 4.847 1.00 92.50 84 ASP A CA 1
ATOM 666 C C . ASP A 1 84 ? -15.156 -0.508 6.312 1.00 92.50 84 ASP A C 1
ATOM 668 O O . ASP A 1 84 ? -16.006 -0.291 7.180 1.00 92.50 84 ASP A O 1
ATOM 672 N N . ILE A 1 85 ? -13.846 -0.488 6.590 1.00 91.31 85 ILE A N 1
ATOM 673 C CA . ILE A 1 85 ? -13.319 -0.149 7.925 1.00 91.31 85 ILE A CA 1
ATOM 674 C C . ILE A 1 85 ? -13.800 1.245 8.352 1.00 91.31 85 ILE A C 1
ATOM 676 O O . ILE A 1 85 ? -14.364 1.405 9.436 1.00 91.31 85 ILE A O 1
ATOM 680 N N . ASN A 1 86 ? -13.648 2.256 7.490 1.00 90.88 86 ASN A N 1
ATOM 681 C CA . ASN A 1 86 ? -14.073 3.625 7.794 1.00 90.88 86 ASN A CA 1
ATOM 682 C C . ASN A 1 86 ? -15.592 3.719 8.051 1.00 90.88 86 ASN A C 1
ATOM 684 O O . ASN A 1 86 ? -16.020 4.374 9.000 1.00 90.88 86 ASN A O 1
ATOM 688 N N . LYS A 1 87 ? -16.424 3.015 7.271 1.00 90.94 87 LYS A N 1
ATOM 689 C CA . LYS A 1 87 ? -17.881 2.950 7.497 1.00 90.94 87 LYS A CA 1
ATOM 690 C C . LYS A 1 87 ? -18.218 2.332 8.855 1.00 90.94 87 LYS A C 1
ATOM 692 O O . LYS A 1 87 ? -19.049 2.881 9.578 1.00 90.94 87 LYS A O 1
ATOM 697 N N . ARG A 1 88 ? -17.562 1.224 9.227 1.00 89.38 88 ARG A N 1
ATOM 698 C CA . ARG A 1 88 ? -17.747 0.574 10.539 1.00 89.38 88 ARG A CA 1
ATOM 699 C C . ARG A 1 88 ? -17.363 1.518 11.680 1.00 89.38 88 ARG A C 1
ATOM 701 O O . ARG A 1 88 ? -18.114 1.646 12.643 1.00 89.38 88 ARG A O 1
ATOM 708 N N . LEU A 1 89 ? -16.242 2.228 11.548 1.00 88.00 89 LEU A N 1
ATOM 709 C CA . LEU A 1 89 ? -15.801 3.224 12.529 1.00 88.00 89 LEU A CA 1
ATOM 710 C C . LEU A 1 89 ? -16.773 4.398 12.643 1.00 88.00 89 LEU A C 1
ATOM 712 O O . LEU A 1 89 ? -17.024 4.873 13.747 1.00 88.00 89 LEU A O 1
ATOM 716 N N . GLN A 1 90 ? -17.344 4.874 11.537 1.00 86.12 90 GLN A N 1
ATOM 717 C CA . GLN A 1 90 ? -18.334 5.955 11.559 1.00 86.12 90 GLN A CA 1
ATOM 718 C C . GLN A 1 90 ? -19.639 5.540 12.240 1.00 86.12 90 GLN A C 1
ATOM 720 O O . GLN A 1 90 ? -20.167 6.318 13.033 1.00 86.12 90 GLN A O 1
ATOM 725 N N . ALA A 1 91 ? -20.119 4.321 11.980 1.00 86.06 91 ALA A N 1
ATOM 726 C CA . ALA A 1 91 ? -21.311 3.769 12.623 1.00 86.06 91 ALA A CA 1
ATOM 727 C C . ALA A 1 91 ? -21.116 3.522 14.131 1.00 86.06 91 ALA A C 1
ATOM 729 O O . ALA A 1 91 ? -22.083 3.534 14.894 1.00 86.06 91 ALA A O 1
ATOM 730 N N . TYR A 1 92 ? -19.869 3.329 14.569 1.00 83.25 92 TYR A N 1
ATOM 731 C CA . TYR A 1 92 ? -19.529 3.159 15.973 1.00 83.25 92 TYR A CA 1
ATOM 732 C C . TYR A 1 92 ? -19.678 4.468 16.765 1.00 83.25 92 TYR A C 1
ATOM 734 O O . TYR A 1 92 ? -18.984 5.467 16.516 1.00 83.25 92 TYR A O 1
ATOM 742 N N . LYS A 1 93 ? -20.575 4.440 17.758 1.00 78.56 93 LYS A N 1
ATOM 743 C CA . LYS A 1 93 ? -20.762 5.511 18.742 1.00 78.56 93 LYS A CA 1
ATOM 744 C C . LYS A 1 93 ? -19.737 5.358 19.864 1.00 78.56 93 LYS A C 1
ATOM 746 O O . LYS A 1 93 ? -19.989 4.680 20.851 1.00 78.56 93 LYS A O 1
ATOM 751 N N . ALA A 1 94 ? -18.591 6.009 19.703 1.00 76.50 94 ALA A N 1
ATOM 752 C CA . ALA A 1 94 ? -17.607 6.152 20.768 1.00 76.50 94 ALA A CA 1
ATOM 753 C C . ALA A 1 94 ? -18.110 7.171 21.805 1.00 76.50 94 ALA A C 1
ATOM 755 O O . ALA A 1 94 ? -18.365 8.323 21.453 1.00 76.50 94 ALA A O 1
ATOM 756 N N . SER A 1 95 ? -18.266 6.749 23.060 1.00 73.00 95 SER A N 1
ATOM 757 C CA . SER A 1 95 ? -18.675 7.623 24.173 1.00 73.00 95 SER A CA 1
ATOM 758 C C . SER A 1 95 ? -17.518 7.990 25.101 1.00 73.00 95 SER A C 1
ATOM 760 O O . SER A 1 95 ? -17.564 9.027 25.755 1.00 73.00 95 SER A O 1
ATOM 762 N N . GLU A 1 96 ? -16.477 7.158 25.158 1.00 82.00 96 GLU A N 1
ATOM 763 C CA . GLU A 1 96 ? -15.290 7.397 25.981 1.00 82.00 96 GLU A CA 1
ATOM 764 C C . GLU A 1 96 ? -14.195 8.131 25.203 1.00 82.00 96 GLU A C 1
ATOM 766 O O . GLU A 1 96 ? -13.973 7.887 24.015 1.00 82.00 96 GLU A O 1
ATOM 771 N N . GLN A 1 97 ? -13.448 8.990 25.899 1.00 80.69 97 GLN A N 1
ATOM 772 C CA . GLN A 1 97 ? -12.381 9.795 25.301 1.00 80.69 97 GLN A CA 1
ATOM 773 C C . GLN A 1 97 ? -11.263 8.942 24.681 1.00 80.69 97 GLN A C 1
ATOM 775 O O . GLN A 1 97 ? -10.777 9.271 23.602 1.00 80.69 97 GLN A O 1
ATOM 780 N N . MET A 1 98 ? -10.926 7.806 25.300 1.00 79.00 98 MET A N 1
ATOM 781 C CA . MET A 1 98 ? -9.967 6.843 24.747 1.00 79.00 98 MET A CA 1
ATOM 782 C C . MET A 1 98 ? -10.454 6.256 23.413 1.00 79.00 98 MET A C 1
ATOM 784 O O . MET A 1 98 ? -9.705 6.188 22.447 1.00 79.00 98 MET A O 1
ATOM 788 N N . GLN A 1 99 ? -11.740 5.910 23.319 1.00 82.25 99 GLN A N 1
ATOM 789 C CA . GLN A 1 99 ? -12.329 5.356 22.097 1.00 82.25 99 GLN A CA 1
ATOM 790 C C . GLN A 1 99 ? -12.389 6.390 20.965 1.00 82.25 99 GLN A C 1
ATOM 792 O O . GLN A 1 99 ? -12.253 6.035 19.794 1.00 82.25 99 GLN A O 1
ATOM 797 N N . LEU A 1 100 ? -12.591 7.669 21.301 1.00 85.50 100 LEU A N 1
ATOM 798 C CA . LEU A 1 100 ? -12.524 8.768 20.338 1.00 85.50 100 LEU A CA 1
ATOM 799 C C . LEU A 1 100 ? -11.105 8.946 19.791 1.00 85.50 100 LEU A C 1
ATOM 801 O O . LEU A 1 100 ? -10.954 9.110 18.581 1.00 85.50 100 LEU A O 1
ATOM 805 N N . PHE A 1 101 ? -10.093 8.864 20.658 1.00 87.50 101 PHE A N 1
ATOM 806 C CA . PHE A 1 101 ? -8.690 8.948 20.259 1.00 87.50 101 PHE A CA 1
ATOM 807 C C . PHE A 1 101 ? -8.300 7.787 19.335 1.00 87.50 101 PHE A C 1
ATOM 809 O O . PHE A 1 101 ? -7.884 8.028 18.206 1.00 87.50 101 PHE A O 1
ATOM 816 N N . THR A 1 102 ? -8.567 6.538 19.736 1.00 86.50 102 THR A N 1
ATOM 817 C CA . THR A 1 102 ? -8.306 5.349 18.902 1.00 86.50 102 THR A CA 1
ATOM 818 C C . THR A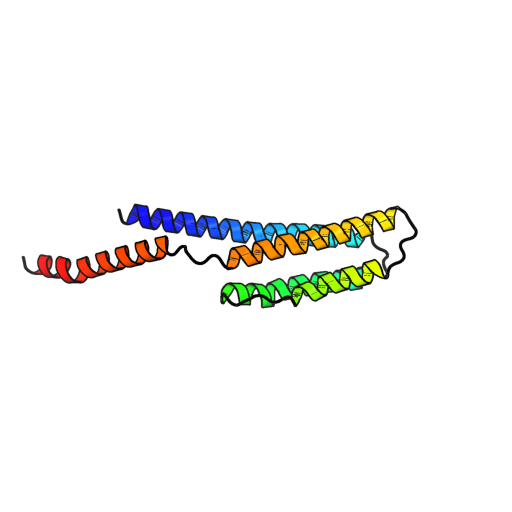 1 102 ? -9.031 5.424 17.556 1.00 86.50 102 THR A C 1
ATOM 820 O O . THR A 1 102 ? -8.477 5.081 16.515 1.00 86.50 102 THR A O 1
ATOM 823 N N . LYS A 1 103 ? -10.279 5.910 17.534 1.00 89.12 103 LYS A N 1
ATOM 824 C CA . LYS A 1 103 ? -11.024 6.097 16.281 1.00 89.12 103 LYS A CA 1
ATOM 825 C C . LYS A 1 103 ? -10.351 7.118 15.359 1.00 89.12 103 LYS A C 1
ATOM 827 O O . LYS A 1 103 ? -10.347 6.906 14.149 1.00 89.12 103 LYS A O 1
ATOM 832 N N . GLN A 1 104 ? -9.828 8.220 15.898 1.00 89.75 104 GLN A N 1
ATOM 833 C CA . GLN A 1 104 ? -9.108 9.226 15.112 1.00 89.75 104 GLN A CA 1
ATOM 834 C C . GLN A 1 104 ? -7.784 8.681 14.576 1.00 89.75 104 GLN A C 1
ATOM 836 O O . GLN A 1 104 ? -7.540 8.812 13.380 1.00 89.75 104 GLN A O 1
ATOM 841 N N . GLU A 1 105 ? -7.004 8.008 15.420 1.00 90.38 105 GLU A N 1
ATOM 842 C CA . GLU A 1 105 ? -5.735 7.372 15.054 1.00 90.38 105 GLU A CA 1
ATOM 843 C C . GLU A 1 105 ? -5.914 6.392 13.885 1.00 90.38 105 GLU A C 1
ATOM 845 O O . GLU A 1 105 ? -5.274 6.534 12.845 1.00 90.38 105 GLU A O 1
ATOM 850 N N . ILE A 1 106 ? -6.906 5.500 13.970 1.00 91.62 106 ILE A N 1
ATOM 851 C CA . ILE A 1 106 ? -7.207 4.550 12.891 1.00 91.62 106 ILE A CA 1
ATOM 852 C C . ILE A 1 106 ? -7.620 5.267 11.593 1.00 91.62 106 ILE A C 1
ATOM 854 O O . ILE A 1 106 ? -7.262 4.845 10.492 1.00 91.62 106 ILE A O 1
ATOM 858 N N . ILE A 1 107 ? -8.384 6.362 11.680 1.00 91.75 107 ILE A N 1
ATOM 859 C CA . ILE A 1 107 ? -8.766 7.148 10.494 1.00 91.75 107 ILE A CA 1
ATOM 860 C C . ILE A 1 107 ? -7.537 7.809 9.856 1.00 91.75 107 ILE A C 1
ATOM 862 O O . ILE A 1 107 ? -7.460 7.895 8.626 1.00 91.75 107 ILE A O 1
ATOM 866 N N . GLU A 1 108 ? -6.597 8.297 10.661 1.00 93.62 108 GLU A N 1
ATOM 867 C CA . GLU A 1 108 ? -5.342 8.876 10.182 1.00 93.62 108 GLU A CA 1
ATOM 868 C C . GLU A 1 108 ? -4.466 7.827 9.501 1.00 93.62 108 GLU A C 1
ATOM 870 O O . GLU A 1 108 ? -4.028 8.054 8.373 1.00 93.62 108 GLU A O 1
ATOM 875 N N . GLU A 1 109 ? -4.315 6.647 10.096 1.00 92.44 109 GLU A N 1
ATOM 876 C CA . GLU A 1 109 ? -3.582 5.529 9.496 1.00 92.44 109 GLU A CA 1
ATOM 877 C C . GLU A 1 109 ? -4.209 5.075 8.179 1.00 92.44 109 GLU A C 1
ATOM 879 O O . GLU A 1 109 ? -3.501 4.833 7.205 1.00 92.44 109 GLU A O 1
ATOM 884 N N . ILE A 1 110 ? -5.542 5.026 8.091 1.00 93.25 110 ILE A N 1
ATOM 885 C CA . ILE A 1 110 ? -6.238 4.728 6.835 1.00 93.25 110 ILE A CA 1
ATOM 886 C C . ILE A 1 110 ? -5.900 5.783 5.767 1.00 93.25 110 ILE A C 1
ATOM 888 O O . ILE A 1 110 ? -5.611 5.423 4.624 1.00 93.25 110 ILE A O 1
ATOM 892 N N . LYS A 1 111 ? -5.904 7.082 6.104 1.00 93.50 111 LYS A N 1
ATOM 893 C CA . LYS A 1 111 ? -5.517 8.168 5.174 1.00 93.50 111 LYS A CA 1
ATOM 894 C C . LYS A 1 111 ? -4.055 8.066 4.747 1.00 93.50 111 LYS A C 1
ATOM 896 O O . LYS A 1 111 ? -3.734 8.275 3.571 1.00 93.50 111 LYS A O 1
ATOM 901 N N . GLU A 1 112 ? -3.175 7.738 5.683 1.00 94.06 112 GLU A N 1
ATOM 902 C CA . GLU A 1 112 ? -1.767 7.500 5.400 1.00 94.06 112 GLU A CA 1
ATOM 903 C C . GLU A 1 112 ? -1.615 6.303 4.453 1.00 94.06 112 GLU A C 1
ATOM 905 O O . GLU A 1 112 ? -0.891 6.397 3.461 1.00 94.06 112 GLU A O 1
ATOM 910 N N . LEU A 1 113 ? -2.399 5.240 4.662 1.00 93.00 113 LEU A N 1
ATOM 911 C CA . LEU A 1 113 ? -2.400 4.036 3.837 1.00 93.00 113 LEU A CA 1
ATOM 912 C C . LEU A 1 113 ? -2.814 4.329 2.385 1.00 93.00 113 LEU A C 1
ATOM 914 O O . LEU A 1 113 ? -2.163 3.863 1.448 1.00 93.00 113 LEU A O 1
ATOM 918 N N . TYR A 1 114 ? -3.831 5.175 2.177 1.00 92.06 114 TYR A N 1
ATOM 919 C CA . TYR A 1 114 ? -4.174 5.680 0.839 1.00 92.06 114 TYR A CA 1
ATOM 920 C C . TYR A 1 114 ? -2.987 6.385 0.170 1.00 92.06 114 TYR A C 1
ATOM 922 O O . TYR A 1 114 ? -2.729 6.179 -1.020 1.00 92.06 114 TYR A O 1
ATOM 930 N N . THR A 1 115 ? -2.262 7.205 0.931 1.00 92.75 115 THR A N 1
ATOM 931 C CA . THR A 1 115 ? -1.140 8.008 0.428 1.00 92.75 115 THR A CA 1
ATOM 932 C C . THR A 1 115 ? 0.046 7.129 0.035 1.00 92.75 115 THR A C 1
ATOM 934 O O . THR A 1 115 ? 0.565 7.246 -1.077 1.00 92.75 115 THR A O 1
ATOM 937 N N . VAL A 1 116 ? 0.459 6.210 0.910 1.00 93.31 116 VAL A N 1
ATOM 938 C CA . VAL A 1 116 ? 1.589 5.304 0.641 1.00 93.31 116 VAL A CA 1
ATOM 939 C C . VAL A 1 116 ? 1.264 4.308 -0.474 1.00 93.31 116 VAL A C 1
ATOM 941 O O . VAL A 1 116 ? 2.110 4.101 -1.346 1.00 93.31 116 VAL A O 1
ATOM 944 N N . ARG A 1 117 ? 0.022 3.798 -0.554 1.00 92.06 117 ARG A N 1
ATOM 945 C CA . ARG A 1 117 ? -0.435 2.986 -1.694 1.00 92.06 117 ARG A CA 1
ATOM 946 C C . ARG A 1 117 ? -0.337 3.774 -2.995 1.00 92.06 117 ARG A C 1
ATOM 948 O O . ARG A 1 117 ? 0.229 3.285 -3.969 1.00 92.06 117 ARG A O 1
ATOM 955 N N . TYR A 1 118 ? -0.870 4.997 -3.031 1.00 89.81 118 TYR A N 1
ATOM 956 C CA . TYR A 1 118 ? -0.789 5.844 -4.221 1.00 89.81 118 TYR A CA 1
ATOM 957 C C . TYR A 1 118 ? 0.664 6.056 -4.666 1.00 89.81 118 TYR A C 1
ATOM 959 O O . TYR A 1 118 ? 0.972 5.923 -5.852 1.00 89.81 118 TYR A O 1
ATOM 967 N N . ASN A 1 119 ? 1.569 6.307 -3.719 1.00 87.88 119 ASN A N 1
ATOM 968 C CA . ASN A 1 119 ? 2.991 6.464 -4.003 1.00 87.88 119 ASN A CA 1
ATOM 969 C C . ASN A 1 119 ? 3.618 5.180 -4.568 1.00 87.88 119 ASN A C 1
ATOM 971 O O . ASN A 1 119 ? 4.285 5.263 -5.601 1.00 87.88 119 ASN A O 1
ATOM 975 N N . ARG A 1 120 ? 3.352 3.999 -3.984 1.00 88.00 120 ARG A N 1
ATOM 976 C CA . ARG A 1 120 ? 3.810 2.707 -4.534 1.00 88.00 120 ARG A CA 1
ATOM 977 C C . ARG A 1 120 ? 3.325 2.510 -5.969 1.00 88.00 120 ARG A C 1
ATOM 979 O O . ARG A 1 120 ? 4.106 2.157 -6.851 1.00 88.00 120 ARG A O 1
ATOM 986 N N . ILE A 1 121 ? 2.038 2.741 -6.215 1.00 88.00 121 ILE A N 1
ATOM 987 C CA . ILE A 1 121 ? 1.434 2.556 -7.537 1.00 88.00 121 ILE A CA 1
ATOM 988 C C . ILE A 1 121 ? 2.065 3.515 -8.546 1.00 88.00 121 ILE A C 1
ATOM 990 O O . ILE A 1 121 ? 2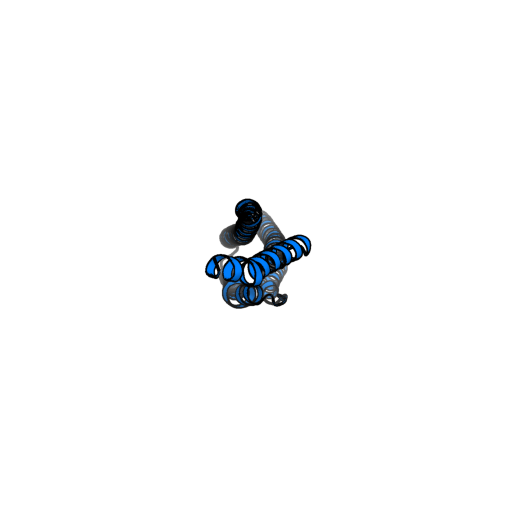.506 3.088 -9.612 1.00 88.00 121 ILE A O 1
ATOM 994 N N . LYS A 1 122 ? 2.198 4.796 -8.196 1.00 83.81 122 LYS A N 1
ATOM 995 C CA . LYS A 1 122 ? 2.875 5.794 -9.031 1.00 83.81 122 LYS A CA 1
ATOM 996 C C . LYS A 1 122 ? 4.313 5.379 -9.361 1.00 83.81 122 LYS A C 1
ATOM 998 O O . LYS A 1 122 ? 4.739 5.547 -10.499 1.00 83.81 122 LYS A O 1
ATOM 1003 N N . MET A 1 123 ? 5.036 4.803 -8.399 1.00 77.06 123 MET A N 1
ATOM 1004 C CA . MET A 1 123 ? 6.402 4.309 -8.600 1.00 77.06 123 MET A CA 1
ATOM 1005 C C . MET A 1 123 ? 6.493 3.113 -9.556 1.00 77.06 123 MET A C 1
ATOM 1007 O O . MET A 1 123 ? 7.527 2.927 -10.191 1.00 77.06 123 MET A O 1
ATOM 1011 N N . SER A 1 124 ? 5.424 2.332 -9.723 1.00 72.12 124 SER A N 1
ATOM 1012 C CA . SER A 1 124 ? 5.412 1.231 -10.698 1.00 72.12 124 SER A CA 1
ATOM 1013 C C . SER A 1 124 ? 5.229 1.665 -12.149 1.00 72.12 124 SER A C 1
ATOM 1015 O O . SER A 1 124 ? 5.637 0.942 -13.052 1.00 72.12 124 SER A O 1
ATOM 1017 N N . TYR A 1 125 ? 4.681 2.859 -12.386 1.00 69.31 125 TYR A N 1
ATOM 1018 C CA . TYR A 1 125 ? 4.469 3.407 -13.728 1.00 69.31 125 TYR A CA 1
ATOM 1019 C C . TYR A 1 125 ? 5.548 4.404 -14.144 1.00 69.31 125 TYR A C 1
ATOM 1021 O O . TYR A 1 125 ? 5.228 5.369 -14.830 1.00 69.31 125 TYR A O 1
ATOM 1029 N N . PHE A 1 126 ? 6.810 4.230 -13.752 1.00 64.62 126 PHE A N 1
ATOM 1030 C CA . PHE A 1 126 ? 7.886 5.033 -14.338 1.00 64.62 126 PHE A CA 1
ATOM 1031 C C . PHE A 1 126 ? 8.327 4.409 -15.668 1.00 64.62 126 PHE A C 1
ATOM 1033 O O . PHE A 1 126 ? 9.159 3.497 -15.652 1.00 64.62 126 PHE A O 1
ATOM 1040 N N . PRO A 1 127 ? 7.825 4.869 -16.837 1.00 61.00 127 PRO A N 1
ATOM 1041 C CA . PRO A 1 127 ? 8.484 4.534 -18.083 1.00 61.00 127 PRO A CA 1
ATOM 1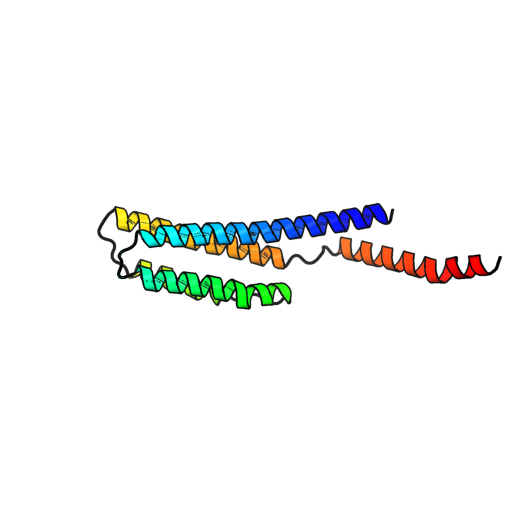042 C C . PRO A 1 127 ? 9.910 5.082 -18.007 1.00 61.00 127 PRO A C 1
ATOM 1044 O O . PRO A 1 127 ? 10.137 6.201 -17.535 1.00 61.00 127 PRO A O 1
ATOM 1047 N N . LEU A 1 128 ? 10.877 4.293 -18.478 1.00 60.03 128 LEU A N 1
ATOM 1048 C CA . LEU A 1 128 ? 12.216 4.800 -18.759 1.00 60.03 128 LEU A CA 1
ATOM 1049 C C . LEU A 1 128 ? 12.069 6.091 -19.573 1.00 60.03 128 LEU A C 1
ATOM 1051 O O . LEU A 1 128 ? 11.416 6.089 -20.619 1.00 60.03 128 LEU A O 1
ATOM 1055 N N . ASN A 1 129 ? 12.632 7.193 -19.067 1.00 64.75 129 ASN A N 1
ATOM 1056 C CA . ASN A 1 129 ? 12.617 8.472 -19.775 1.00 64.75 129 ASN A CA 1
ATOM 1057 C C . ASN A 1 129 ? 13.137 8.241 -21.206 1.00 64.75 129 ASN A C 1
ATOM 1059 O O . ASN A 1 129 ? 14.128 7.534 -21.397 1.00 64.75 129 ASN A O 1
ATOM 1063 N N . ILE A 1 130 ? 12.456 8.813 -22.204 1.00 71.44 130 ILE A N 1
ATOM 1064 C CA . ILE A 1 130 ? 12.735 8.619 -23.635 1.00 71.44 130 ILE A CA 1
ATOM 1065 C C . ILE A 1 130 ? 14.212 8.857 -23.990 1.00 71.44 130 ILE A C 1
ATOM 1067 O O . ILE A 1 130 ? 14.753 8.207 -24.879 1.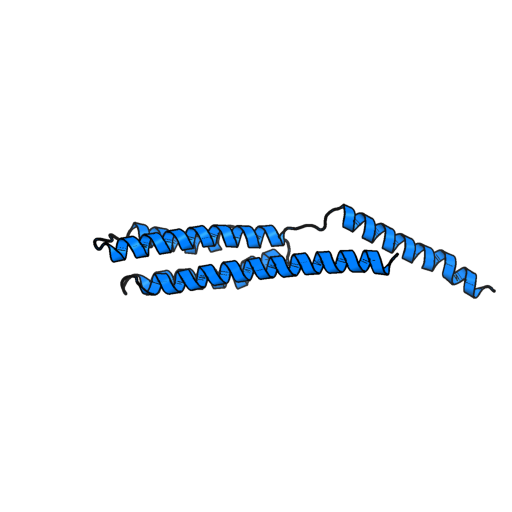00 71.44 130 ILE A O 1
ATOM 1071 N N . GLN A 1 131 ? 14.896 9.722 -23.237 1.00 71.06 131 GLN A N 1
ATOM 1072 C CA . GLN A 1 131 ? 16.333 9.971 -23.360 1.00 71.06 131 GLN A CA 1
ATOM 1073 C C . GLN A 1 131 ? 17.178 8.701 -23.150 1.00 71.06 131 GLN A C 1
ATOM 1075 O O . GLN A 1 131 ? 18.128 8.471 -23.893 1.00 71.06 131 GLN A O 1
ATOM 1080 N N . TYR A 1 132 ? 16.814 7.835 -22.198 1.00 69.81 132 TYR A N 1
ATOM 1081 C CA . TYR A 1 132 ? 17.510 6.563 -21.972 1.00 69.81 132 TYR A CA 1
ATOM 1082 C C . TYR A 1 132 ? 17.249 5.561 -23.095 1.00 69.81 132 TYR A C 1
ATOM 1084 O O . TYR A 1 132 ? 18.169 4.860 -23.506 1.00 69.81 132 TYR A O 1
ATOM 1092 N N . TRP A 1 133 ? 16.029 5.532 -23.639 1.00 75.06 133 TRP A N 1
ATOM 1093 C CA . TRP A 1 133 ? 15.716 4.714 -24.813 1.00 75.06 133 TRP A CA 1
ATOM 1094 C C . TRP A 1 133 ? 16.543 5.124 -26.031 1.00 75.06 133 TRP A C 1
ATOM 1096 O O . TRP A 1 133 ? 17.070 4.259 -26.721 1.00 75.06 133 TRP A O 1
ATOM 1106 N N . ILE A 1 134 ? 16.729 6.428 -26.253 1.00 77.88 134 ILE A N 1
ATOM 1107 C CA . ILE A 1 134 ? 17.589 6.941 -27.327 1.00 77.88 134 ILE A CA 1
ATOM 1108 C C . ILE A 1 134 ? 19.031 6.450 -27.144 1.00 77.88 134 ILE A C 1
ATOM 1110 O O . ILE A 1 134 ? 19.629 5.954 -28.096 1.00 77.88 134 ILE A O 1
ATOM 1114 N N . VAL A 1 135 ? 19.576 6.519 -25.925 1.00 78.56 135 VAL A N 1
ATOM 1115 C CA . VAL A 1 135 ? 20.934 6.026 -25.630 1.00 78.56 135 VAL A CA 1
ATOM 1116 C C . VAL A 1 135 ? 21.054 4.523 -25.888 1.00 78.56 135 VAL A C 1
ATOM 1118 O O . VAL A 1 135 ? 22.011 4.102 -26.535 1.00 78.56 135 VAL A O 1
ATOM 1121 N N . VAL A 1 136 ? 20.082 3.720 -25.442 1.00 77.00 136 VAL A N 1
ATOM 1122 C CA . VAL A 1 136 ? 20.060 2.270 -25.698 1.00 77.00 136 VAL A CA 1
ATOM 1123 C C . VAL A 1 136 ? 20.020 1.988 -27.201 1.00 77.00 136 VAL A C 1
ATOM 1125 O O . VAL A 1 136 ? 20.856 1.234 -27.690 1.00 77.00 136 VAL A O 1
ATOM 1128 N N . CYS A 1 137 ? 19.130 2.643 -27.952 1.00 81.12 137 CYS A N 1
ATOM 1129 C CA . CYS A 1 137 ? 19.022 2.466 -29.401 1.00 81.12 137 CYS A CA 1
ATOM 1130 C C . CYS A 1 137 ? 20.319 2.838 -30.136 1.00 81.12 137 CYS A C 1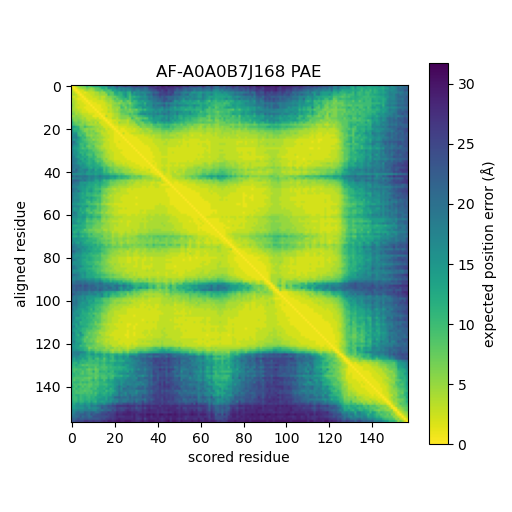
ATOM 1132 O O . CYS A 1 137 ? 20.750 2.096 -31.016 1.00 81.12 137 CYS A O 1
ATOM 1134 N N . ILE A 1 138 ? 20.967 3.947 -29.759 1.00 84.31 138 ILE A N 1
ATOM 1135 C CA . ILE A 1 138 ? 22.254 4.360 -30.339 1.00 84.31 138 ILE A CA 1
ATOM 1136 C C . ILE A 1 138 ? 23.343 3.330 -30.016 1.00 84.31 138 ILE A C 1
ATOM 1138 O O . ILE A 1 138 ? 24.085 2.930 -30.910 1.00 84.31 138 ILE A O 1
ATOM 1142 N N . MET A 1 139 ? 23.422 2.845 -28.770 1.00 78.31 139 MET A N 1
ATOM 1143 C CA . MET A 1 139 ? 24.404 1.825 -28.377 1.00 78.31 139 MET A CA 1
ATOM 1144 C C . MET A 1 139 ? 24.207 0.513 -29.141 1.00 78.31 139 MET A C 1
ATOM 1146 O O . MET A 1 139 ? 25.186 -0.059 -29.621 1.00 78.31 139 MET A O 1
ATOM 1150 N N . THR A 1 140 ? 22.963 0.050 -29.288 1.00 79.56 140 THR A N 1
ATOM 1151 C CA . THR A 1 140 ? 22.646 -1.154 -30.065 1.00 79.56 140 THR A CA 1
ATOM 1152 C C . THR A 1 140 ? 22.982 -0.959 -31.542 1.00 79.56 140 THR A C 1
ATOM 1154 O O . THR A 1 140 ? 23.615 -1.831 -32.131 1.00 79.56 140 THR A O 1
ATOM 1157 N N . ALA A 1 141 ? 22.647 0.192 -32.135 1.00 82.19 141 ALA A N 1
ATOM 1158 C CA . ALA A 1 141 ? 22.983 0.496 -33.525 1.00 82.19 141 ALA A CA 1
ATOM 1159 C C . ALA A 1 141 ? 24.503 0.521 -33.758 1.00 82.19 141 ALA A C 1
ATOM 1161 O O . ALA A 1 141 ? 24.986 -0.088 -34.710 1.00 82.19 141 ALA A O 1
ATOM 1162 N N . CYS A 1 142 ? 25.275 1.152 -32.868 1.00 80.94 142 CYS A N 1
ATOM 1163 C CA . CYS A 1 142 ? 26.735 1.169 -32.960 1.00 80.94 142 CYS A CA 1
ATOM 1164 C C . CYS A 1 142 ? 27.354 -0.230 -32.825 1.00 80.94 142 CYS A C 1
ATOM 1166 O O . CYS A 1 142 ? 28.279 -0.546 -33.570 1.00 80.94 142 CYS A O 1
ATOM 1168 N N . LEU A 1 143 ? 26.845 -1.077 -31.921 1.00 78.94 143 LEU A N 1
ATOM 1169 C CA . LEU A 1 143 ? 27.297 -2.468 -31.777 1.00 78.94 143 LEU A CA 1
ATOM 1170 C C . LEU A 1 143 ? 27.011 -3.297 -33.033 1.00 78.94 143 LEU A C 1
ATOM 1172 O O . LEU A 1 143 ? 27.892 -4.007 -33.512 1.00 78.94 143 LEU A O 1
ATOM 1176 N N . VAL A 1 144 ? 25.805 -3.173 -33.589 1.00 80.75 144 VAL A N 1
ATOM 1177 C CA . VAL A 1 144 ? 25.404 -3.880 -34.812 1.00 80.75 144 VAL A CA 1
ATOM 1178 C C . VAL A 1 144 ? 26.236 -3.415 -36.010 1.00 80.75 144 VAL A C 1
ATOM 1180 O O . VAL A 1 144 ? 26.716 -4.247 -36.773 1.00 80.75 144 VAL A O 1
ATOM 1183 N N . LEU A 1 145 ? 26.487 -2.110 -36.154 1.00 79.00 145 LEU A N 1
ATOM 1184 C CA . LEU A 1 145 ? 27.352 -1.582 -37.215 1.00 79.00 145 LEU A CA 1
ATOM 1185 C C . LEU A 1 145 ? 28.799 -2.075 -37.081 1.00 79.00 145 LEU A C 1
ATOM 1187 O O . LEU A 1 145 ? 29.411 -2.430 -38.083 1.00 79.00 145 LEU A O 1
ATOM 1191 N N . ASN A 1 146 ? 29.335 -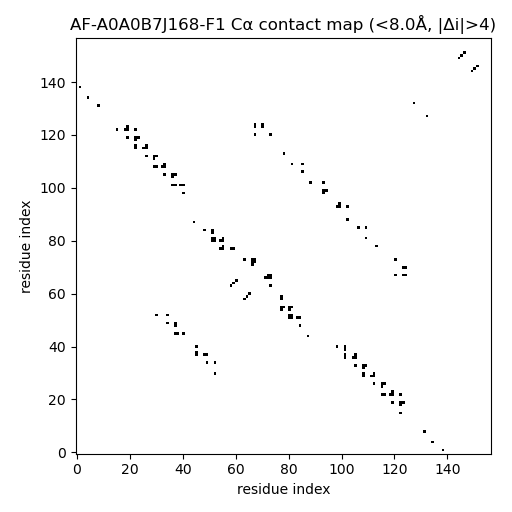2.155 -35.860 1.00 76.56 146 ASN A N 1
ATOM 1192 C CA . ASN A 1 146 ? 30.672 -2.700 -35.619 1.00 76.56 146 ASN A CA 1
ATOM 1193 C C . ASN A 1 146 ? 30.752 -4.183 -36.036 1.00 76.56 146 ASN A C 1
ATOM 1195 O O . ASN A 1 146 ? 31.676 -4.580 -36.738 1.00 76.56 146 ASN A O 1
ATOM 1199 N N . PHE A 1 147 ? 29.729 -4.971 -35.695 1.00 74.75 147 PHE A N 1
ATOM 1200 C CA . PHE A 1 147 ? 29.656 -6.399 -36.017 1.00 74.75 147 PHE A CA 1
ATOM 1201 C C . PHE A 1 147 ? 29.377 -6.700 -37.504 1.00 74.75 147 PHE A C 1
ATOM 1203 O O . PHE A 1 147 ? 29.733 -7.761 -38.009 1.00 74.75 147 PHE A O 1
ATOM 1210 N N . ILE A 1 148 ? 28.714 -5.792 -38.223 1.00 75.94 148 ILE A N 1
ATOM 1211 C CA . ILE A 1 148 ? 28.435 -5.966 -39.658 1.00 75.94 148 ILE A CA 1
ATOM 1212 C C . ILE A 1 148 ? 29.602 -5.469 -40.516 1.00 75.94 148 ILE A C 1
ATOM 1214 O O . ILE A 1 148 ? 29.893 -6.074 -41.544 1.00 75.94 148 ILE A O 1
ATOM 1218 N N . TYR A 1 149 ? 30.262 -4.377 -40.123 1.00 67.62 149 TYR A N 1
ATOM 1219 C CA . TYR A 1 149 ? 31.248 -3.715 -40.978 1.00 67.62 149 TYR A CA 1
ATOM 1220 C C . TYR A 1 149 ? 32.700 -3.930 -40.556 1.00 67.62 149 TYR A C 1
ATOM 1222 O O . TYR A 1 149 ? 33.551 -3.949 -41.430 1.00 67.62 149 TYR A O 1
ATOM 1230 N N . ILE A 1 150 ? 33.019 -4.076 -39.268 1.00 59.47 150 ILE A N 1
ATOM 1231 C CA . ILE A 1 150 ? 34.419 -4.053 -38.800 1.00 59.47 150 ILE A CA 1
ATOM 1232 C C . ILE A 1 150 ? 34.982 -5.465 -38.618 1.00 59.47 150 ILE A C 1
ATOM 1234 O O . ILE A 1 150 ? 36.095 -5.744 -39.057 1.00 59.47 150 ILE A O 1
ATOM 1238 N N . THR A 1 151 ? 34.210 -6.385 -38.046 1.00 59.34 151 THR A N 1
ATOM 1239 C CA . THR A 1 151 ? 34.610 -7.793 -37.872 1.00 59.34 151 THR A CA 1
ATOM 1240 C C . THR A 1 151 ? 34.925 -8.526 -39.187 1.00 59.34 151 THR A C 1
ATOM 1242 O O . THR A 1 151 ? 36.001 -9.110 -39.263 1.00 59.34 151 THR A O 1
ATOM 1245 N N . PRO A 1 152 ? 34.116 -8.456 -40.266 1.00 57.84 152 PRO A N 1
ATOM 1246 C CA . PRO A 1 152 ? 34.453 -9.141 -41.521 1.00 57.84 152 PRO A CA 1
ATOM 1247 C C . PRO A 1 152 ? 35.572 -8.474 -42.342 1.00 57.84 152 PRO A C 1
ATOM 1249 O O . PRO A 1 152 ? 35.991 -9.038 -43.353 1.00 57.84 152 PRO A O 1
ATOM 1252 N N . ILE A 1 153 ? 36.041 -7.278 -41.959 1.00 56.03 153 ILE A N 1
ATOM 1253 C CA . ILE A 1 153 ? 37.219 -6.636 -42.568 1.00 56.03 153 ILE A CA 1
ATOM 1254 C C . ILE A 1 153 ? 38.510 -7.184 -41.943 1.00 56.03 153 ILE A C 1
ATOM 1256 O O . ILE A 1 153 ? 39.481 -7.379 -42.663 1.00 56.03 153 ILE A O 1
ATOM 1260 N N . MET A 1 154 ? 38.504 -7.498 -40.643 1.00 55.75 154 MET A N 1
ATOM 1261 C CA . MET A 1 154 ? 39.664 -8.068 -39.940 1.00 55.75 154 MET A CA 1
ATOM 1262 C C . MET A 1 154 ? 39.937 -9.543 -40.272 1.00 55.75 154 MET A C 1
ATOM 1264 O O . MET A 1 154 ? 41.066 -9.984 -40.122 1.00 55.75 154 MET A O 1
ATOM 1268 N N . ASP A 1 155 ? 38.940 -10.299 -40.747 1.00 55.62 155 ASP A N 1
ATOM 1269 C CA . ASP A 1 155 ? 39.121 -11.693 -41.201 1.00 55.62 155 ASP A CA 1
ATOM 1270 C C . ASP A 1 155 ? 39.671 -11.799 -42.645 1.00 55.62 155 ASP A C 1
ATOM 1272 O O . ASP A 1 155 ? 39.829 -12.901 -43.173 1.00 55.62 155 ASP A O 1
ATOM 1276 N N . LYS A 1 156 ? 39.904 -10.666 -43.326 1.00 54.03 156 LYS A N 1
ATOM 1277 C CA . LYS A 1 156 ? 40.391 -10.606 -44.718 1.00 54.03 156 LYS A CA 1
ATOM 1278 C C . LYS A 1 156 ? 41.831 -10.092 -44.869 1.00 54.03 156 LYS A C 1
ATOM 1280 O O . LYS A 1 156 ? 42.287 -9.992 -46.009 1.00 54.03 156 LYS A O 1
ATOM 1285 N N . GLU A 1 157 ? 42.521 -9.788 -43.771 1.00 46.16 157 GLU A N 1
ATOM 1286 C CA . GLU A 1 157 ? 43.980 -9.564 -43.719 1.00 46.16 157 GLU A CA 1
ATOM 1287 C C . GLU A 1 157 ? 44.696 -10.807 -43.178 1.00 46.16 157 GLU A C 1
ATOM 1289 O O . GLU A 1 157 ? 45.796 -11.110 -43.695 1.00 46.16 157 GLU A O 1
#

pLDDT: mean 81.83, std 11.03, range [46.16, 94.06]